Protein AF-A0A0R2B2Y8-F1 (afdb_monomer)

Nearest PDB structures (foldseek):
  3f42-assembly1_A-2  TM=2.983E-01  e=4.767E-01  Helicobacter pylori
  9c3c-assembly1_n  TM=2.943E-01  e=6.110E-01  Oryctolagus cuniculus
  1pug-assembly2_C  TM=2.460E-01  e=6.918E-01  Escherichia coli
  7pub-assembly1_DK  TM=2.897E-01  e=3.266E+00  Trypanosoma brucei brucei

Foldseek 3Di:
DPPPLPDQDLAPVVLVVNQVVVVVVVDDDDSLVSQQVSLQVLLQVLLVVQQVDFDWHWDDDQQKTWIAGPPRHTDDMDGHPPRHSSVVRHVPSPVSSVVSNVVSNVVSVD

pLDDT: mean 90.53, std 12.99, range [31.88, 98.38]

Structure (mmCIF, N/CA/C/O backbone):
data_AF-A0A0R2B2Y8-F1
#
_entry.id   AF-A0A0R2B2Y8-F1
#
loop_
_atom_site.group_PDB
_atom_site.id
_atom_site.type_symbol
_atom_site.label_atom_id
_atom_site.label_alt_id
_atom_site.label_comp_id
_atom_site.label_asym_id
_atom_site.label_entity_id
_atom_site.label_seq_id
_atom_site.pdbx_PDB_ins_code
_atom_site.Cartn_x
_atom_site.Cartn_y
_atom_site.Cartn_z
_atom_site.occupancy
_atom_site.B_iso_or_equiv
_atom_site.auth_seq_id
_atom_site.auth_comp_id
_atom_site.auth_asym_id
_atom_site.auth_atom_id
_atom_site.pdbx_PDB_model_num
ATOM 1 N N . MET A 1 1 ? -0.909 25.868 5.074 1.00 31.88 1 MET A N 1
ATOM 2 C CA . MET A 1 1 ? -1.703 25.262 6.161 1.00 31.88 1 MET A CA 1
ATOM 3 C C . MET A 1 1 ? -2.065 23.874 5.677 1.00 31.88 1 MET A C 1
ATOM 5 O O . MET A 1 1 ? -2.978 23.769 4.875 1.00 31.88 1 MET A O 1
ATOM 9 N N . ILE A 1 2 ? -1.282 22.857 6.035 1.00 36.22 2 ILE A N 1
ATOM 10 C CA . ILE A 1 2 ? -1.629 21.472 5.694 1.00 36.22 2 ILE A CA 1
ATOM 11 C C . ILE A 1 2 ? -2.737 21.091 6.673 1.00 36.22 2 ILE A C 1
ATOM 13 O O . ILE A 1 2 ? -2.548 21.215 7.887 1.00 36.22 2 ILE A O 1
ATOM 17 N N . LEU A 1 3 ? -3.929 20.782 6.163 1.00 39.91 3 LEU A N 1
ATOM 18 C CA . LEU A 1 3 ? -5.017 20.340 7.022 1.00 39.91 3 LEU A CA 1
ATOM 19 C C . LEU A 1 3 ? -4.588 19.024 7.678 1.00 39.91 3 LEU A C 1
ATOM 21 O O . LEU A 1 3 ? -4.152 18.097 7.006 1.00 39.91 3 LEU A O 1
ATOM 25 N N . MET A 1 4 ? -4.823 18.894 8.982 1.00 41.94 4 MET A N 1
ATOM 26 C CA . MET A 1 4 ? -4.670 17.636 9.729 1.00 41.94 4 MET A CA 1
ATOM 27 C C . MET A 1 4 ? -5.572 16.488 9.199 1.00 41.94 4 MET A C 1
ATOM 29 O O . MET A 1 4 ? -5.578 15.406 9.773 1.00 41.94 4 MET A O 1
ATOM 33 N N . SER A 1 5 ? -6.340 16.710 8.120 1.00 46.59 5 SER A N 1
ATOM 34 C CA . SER A 1 5 ? -7.179 15.729 7.418 1.00 46.59 5 SER A CA 1
ATOM 35 C C . SER A 1 5 ? -6.466 14.956 6.297 1.00 46.59 5 SER A C 1
ATOM 37 O O . SER A 1 5 ? -7.071 14.043 5.742 1.00 46.59 5 SER A O 1
ATOM 39 N N . GLU A 1 6 ? -5.226 15.308 5.937 1.00 65.12 6 GLU A N 1
ATOM 40 C CA . GLU A 1 6 ? -4.459 14.657 4.853 1.00 65.12 6 GLU A CA 1
ATOM 41 C C . GLU A 1 6 ? -3.453 13.602 5.337 1.00 65.12 6 GLU A C 1
ATOM 43 O O . GLU A 1 6 ? -2.702 13.060 4.534 1.00 65.12 6 GLU A O 1
ATOM 48 N N . LEU A 1 7 ? -3.432 13.269 6.631 1.00 79.50 7 LEU A N 1
ATOM 49 C CA . LEU A 1 7 ? -2.538 12.224 7.130 1.00 79.50 7 LEU A CA 1
ATOM 50 C C . LEU A 1 7 ? -2.957 10.867 6.535 1.00 79.50 7 LEU A C 1
ATOM 52 O O . LEU A 1 7 ? -4.131 10.464 6.618 1.00 79.50 7 LEU A O 1
ATOM 56 N N . ILE A 1 8 ? -2.010 10.207 5.871 1.00 92.62 8 ILE A N 1
ATOM 57 C CA . ILE A 1 8 ? -2.164 8.859 5.329 1.00 92.62 8 ILE A CA 1
ATOM 58 C C . ILE A 1 8 ? -1.771 7.894 6.454 1.00 92.62 8 ILE A C 1
ATOM 60 O O . ILE A 1 8 ? -0.622 7.935 6.872 1.00 92.62 8 ILE A O 1
ATOM 64 N N . PRO A 1 9 ? -2.704 7.086 6.989 1.00 96.94 9 PRO A N 1
ATOM 65 C CA . PRO A 1 9 ? -2.414 6.185 8.098 1.00 96.94 9 PRO A CA 1
ATOM 66 C C . PRO A 1 9 ? -1.267 5.207 7.818 1.00 96.94 9 PRO A C 1
ATOM 68 O O . PRO A 1 9 ? -1.329 4.438 6.862 1.00 96.94 9 PRO A O 1
ATOM 71 N N . GLU A 1 10 ? -0.284 5.163 8.713 1.00 96.56 10 GLU A N 1
ATOM 72 C CA . GLU A 1 10 ? 0.876 4.258 8.641 1.00 96.56 10 GLU A CA 1
ATOM 73 C C . GLU A 1 10 ? 0.750 3.045 9.584 1.00 96.56 10 GLU A C 1
ATOM 75 O O . GLU A 1 10 ? 1.525 2.085 9.530 1.00 96.56 10 GLU A O 1
ATOM 80 N N . ASN A 1 11 ? -0.238 3.067 10.480 1.00 97.75 11 ASN A N 1
ATOM 81 C CA . ASN A 1 11 ? -0.496 2.019 11.466 1.00 97.75 11 ASN A CA 1
ATOM 82 C C . ASN A 1 11 ? -1.977 1.972 11.887 1.00 97.75 11 ASN A C 1
ATOM 84 O O . ASN A 1 11 ? -2.783 2.834 11.533 1.00 97.75 11 ASN A O 1
ATOM 88 N N . MET A 1 12 ? -2.345 0.948 12.663 1.00 97.44 12 MET A N 1
ATOM 89 C CA . MET A 1 12 ? -3.731 0.748 13.102 1.00 97.44 12 MET A CA 1
ATOM 90 C C . MET A 1 12 ? -4.243 1.820 14.073 1.00 97.44 12 MET A C 1
ATOM 92 O O . MET A 1 12 ? -5.445 2.082 14.082 1.00 97.44 12 MET A O 1
ATOM 96 N N . ASP A 1 13 ? -3.382 2.463 14.867 1.00 97.00 13 ASP A N 1
ATOM 97 C CA . ASP A 1 13 ? -3.805 3.552 15.757 1.00 97.00 13 ASP A CA 1
ATOM 98 C C . ASP A 1 13 ? -4.274 4.769 14.946 1.00 97.00 13 ASP A C 1
ATOM 100 O O . ASP A 1 13 ? -5.335 5.339 15.217 1.00 97.00 13 ASP A O 1
ATOM 104 N N . GLU A 1 14 ? -3.551 5.108 13.880 1.00 96.50 14 GLU A N 1
ATOM 105 C CA . GLU A 1 14 ? -3.920 6.174 12.944 1.00 96.50 14 GLU A CA 1
ATOM 106 C C . GLU A 1 14 ? -5.145 5.821 12.097 1.00 96.50 14 GLU A C 1
ATOM 108 O O . GLU A 1 14 ? -6.004 6.678 11.867 1.00 96.50 14 GLU A O 1
ATOM 113 N N . VAL A 1 15 ? -5.282 4.556 11.681 1.00 96.81 15 VAL A N 1
ATOM 114 C CA . VAL A 1 15 ? -6.498 4.065 11.010 1.00 96.81 15 VAL A CA 1
ATOM 115 C C . VAL A 1 15 ? -7.709 4.239 11.922 1.00 96.81 15 VAL A C 1
ATOM 117 O O . VAL A 1 15 ? -8.724 4.782 11.490 1.00 96.81 15 VAL A O 1
ATOM 120 N N . ASN A 1 16 ? -7.603 3.840 13.191 1.00 95.56 16 ASN A N 1
ATOM 121 C CA . ASN A 1 16 ? -8.685 3.981 14.165 1.00 95.56 16 ASN A CA 1
ATOM 122 C C . ASN A 1 16 ? -9.022 5.452 14.433 1.00 95.56 16 ASN A C 1
ATOM 124 O O . ASN A 1 16 ? -10.197 5.816 14.523 1.00 95.56 16 ASN A O 1
ATOM 128 N N . TYR A 1 17 ? -8.009 6.316 14.524 1.00 94.06 17 TYR A N 1
ATOM 129 C CA . TYR A 1 17 ? -8.216 7.756 14.634 1.00 94.06 17 TYR A CA 1
ATOM 130 C C . TYR A 1 17 ? -8.996 8.300 13.427 1.00 94.06 17 TYR A C 1
ATOM 132 O O . TYR A 1 17 ? -10.033 8.945 13.597 1.00 94.06 17 TYR A O 1
ATOM 140 N N . LYS A 1 18 ? -8.560 7.973 12.204 1.00 93.12 18 LYS A N 1
ATOM 141 C CA . LYS A 1 18 ? -9.213 8.407 10.960 1.00 93.12 18 LYS A CA 1
ATOM 142 C C . LYS A 1 18 ? -10.631 7.853 10.827 1.00 93.12 18 LYS A C 1
ATOM 144 O O . LYS A 1 18 ? -11.538 8.590 10.447 1.00 93.12 18 LYS A O 1
ATOM 149 N N . PHE A 1 19 ? -10.849 6.593 11.198 1.00 94.25 19 PHE A N 1
ATOM 150 C CA . PHE A 1 19 ? -12.171 5.971 11.246 1.00 94.25 19 PHE A CA 1
ATOM 151 C C . PHE A 1 19 ? -13.124 6.732 12.175 1.00 94.25 19 PHE A C 1
ATOM 153 O O . PHE A 1 19 ? -14.253 7.040 11.786 1.00 94.25 19 PHE A O 1
ATOM 160 N N . ASN A 1 20 ? -12.666 7.092 13.377 1.00 92.88 20 ASN A N 1
ATOM 161 C CA . ASN A 1 20 ? -13.463 7.853 14.339 1.00 92.88 20 ASN A CA 1
ATOM 162 C C . ASN A 1 20 ? -13.804 9.257 13.824 1.00 92.88 20 ASN A C 1
ATOM 164 O O . ASN A 1 20 ? -14.937 9.710 13.995 1.00 92.88 20 ASN A O 1
ATOM 168 N N . GLU A 1 21 ? -12.859 9.937 13.170 1.00 91.62 21 GLU A N 1
ATOM 169 C CA . GLU A 1 21 ? -13.110 11.240 12.545 1.00 91.62 21 GLU A CA 1
ATOM 170 C C . GLU A 1 21 ? -14.144 11.138 11.416 1.00 91.62 21 GLU A C 1
ATOM 172 O O . GLU A 1 21 ? -15.119 11.892 11.398 1.00 91.62 21 GLU A O 1
ATOM 177 N N . LEU A 1 22 ? -13.990 10.170 10.508 1.00 90.94 22 LEU A N 1
ATOM 178 C CA . LEU A 1 22 ? -14.907 9.972 9.381 1.00 90.94 22 LEU A CA 1
ATOM 179 C C . LEU A 1 22 ? -16.308 9.549 9.839 1.00 90.94 22 LEU A C 1
ATOM 181 O O . LEU A 1 22 ? -17.305 10.004 9.271 1.00 90.94 22 LEU A O 1
ATOM 185 N N . SER A 1 23 ? -16.405 8.752 10.904 1.00 89.94 23 SER A N 1
ATOM 186 C CA . SER A 1 23 ? -17.682 8.285 11.461 1.00 89.94 23 SER A CA 1
ATOM 187 C C . SER A 1 23 ? -18.559 9.428 11.989 1.00 89.94 23 SER A C 1
ATOM 189 O O . SER A 1 23 ? -19.786 9.324 11.985 1.00 89.94 23 SER A O 1
ATOM 191 N N . LYS A 1 24 ? -17.967 10.571 12.367 1.00 91.25 24 LYS A N 1
ATOM 192 C CA . LYS A 1 24 ? -18.718 11.775 12.777 1.00 91.25 24 LYS A CA 1
ATOM 193 C C . LYS A 1 24 ? -19.518 12.403 11.633 1.00 91.25 24 LYS A C 1
ATOM 195 O O . LYS A 1 24 ? -20.443 13.168 11.891 1.00 91.25 24 LYS A O 1
ATOM 200 N N . SER A 1 25 ? -19.184 12.089 10.379 1.00 85.88 25 SER A N 1
ATOM 201 C CA . SER A 1 25 ? -19.871 12.627 9.196 1.00 85.88 25 SER A CA 1
ATOM 202 C C . SER A 1 25 ? -21.259 12.019 8.948 1.00 85.88 25 SER A C 1
ATOM 204 O O . SER A 1 25 ? -21.990 12.508 8.087 1.00 85.88 25 SER A O 1
ATOM 206 N N . GLY A 1 26 ? -21.630 10.955 9.676 1.00 84.44 26 GLY A N 1
ATOM 207 C CA . GLY A 1 26 ? -22.911 10.256 9.518 1.00 84.44 26 GLY A CA 1
ATOM 208 C C . GLY A 1 26 ? -23.002 9.360 8.276 1.00 84.44 26 GLY A C 1
ATOM 209 O O . GLY A 1 26 ? -24.066 8.803 8.008 1.00 84.44 26 GLY A O 1
ATOM 210 N N . LYS A 1 27 ? -21.911 9.211 7.516 1.00 87.06 27 LYS A N 1
ATOM 211 C CA . LYS A 1 27 ? -21.800 8.250 6.410 1.00 87.06 27 LYS A CA 1
ATOM 212 C C . LYS A 1 27 ? -21.272 6.905 6.922 1.00 87.06 27 LYS A C 1
ATOM 214 O O . LYS A 1 27 ? -20.495 6.905 7.875 1.00 87.06 27 LYS A O 1
ATOM 219 N N . PRO A 1 28 ? -21.657 5.773 6.306 1.00 88.75 28 PRO A N 1
ATOM 220 C CA . PRO A 1 28 ? -21.002 4.500 6.576 1.00 88.75 28 PRO A CA 1
ATOM 221 C C . PRO A 1 28 ? -19.526 4.589 6.172 1.00 88.75 28 PRO A C 1
ATOM 223 O O . PRO A 1 28 ? -19.199 5.139 5.120 1.00 88.75 28 PRO A O 1
ATOM 226 N N . VAL A 1 29 ? -18.656 4.069 7.032 1.00 92.62 29 VAL A N 1
ATOM 227 C CA . VAL A 1 29 ? -17.204 4.031 6.846 1.00 92.62 29 VAL A CA 1
ATOM 228 C C . VAL A 1 29 ? -16.758 2.599 7.106 1.00 92.62 29 VAL A C 1
ATOM 230 O O . VAL A 1 29 ? -17.174 2.015 8.106 1.00 92.62 29 VAL A O 1
ATOM 233 N N . ASP A 1 30 ? -15.925 2.051 6.227 1.00 95.44 30 ASP A N 1
ATOM 234 C CA . ASP A 1 30 ? -15.269 0.761 6.427 1.00 95.44 30 ASP A CA 1
ATOM 235 C C . ASP A 1 30 ? -13.789 0.982 6.773 1.00 95.44 30 ASP A C 1
ATOM 237 O O . ASP A 1 30 ? -13.107 1.814 6.169 1.00 95.44 30 ASP A O 1
ATOM 241 N N . ILE A 1 31 ? -13.292 0.248 7.768 1.00 95.81 31 ILE A N 1
ATOM 242 C CA . ILE A 1 31 ? -11.876 0.253 8.145 1.00 95.81 31 ILE A CA 1
ATOM 243 C C . ILE A 1 31 ? -11.024 -0.307 7.004 1.00 95.81 31 ILE A C 1
ATOM 245 O O . ILE A 1 31 ? -9.928 0.199 6.761 1.00 95.81 31 ILE A O 1
ATOM 249 N N . ASP A 1 32 ? -11.523 -1.305 6.280 1.00 96.75 32 ASP A N 1
ATOM 250 C CA . ASP A 1 32 ? -10.754 -1.972 5.230 1.00 96.75 32 ASP A CA 1
ATOM 251 C C . ASP A 1 32 ? -10.600 -1.065 4.003 1.00 96.75 32 ASP A C 1
ATOM 253 O O . ASP A 1 32 ? -9.536 -1.055 3.380 1.00 96.75 32 ASP A O 1
ATOM 257 N N . ASP A 1 33 ? -11.590 -0.208 3.734 1.00 95.62 33 ASP A N 1
ATOM 258 C CA . ASP A 1 33 ? -11.495 0.855 2.729 1.00 95.62 33 ASP A CA 1
ATOM 259 C C . ASP A 1 33 ? -10.460 1.916 3.127 1.00 95.62 33 ASP A C 1
ATOM 261 O O . ASP A 1 33 ? -9.663 2.355 2.292 1.00 95.62 33 ASP A O 1
ATOM 265 N N . ILE A 1 34 ? -10.424 2.313 4.408 1.00 96.00 34 ILE A N 1
ATOM 266 C CA . ILE A 1 34 ? -9.407 3.249 4.915 1.00 96.00 34 ILE A CA 1
ATOM 267 C C . ILE A 1 34 ? -8.015 2.648 4.734 1.00 96.00 34 ILE A C 1
ATOM 269 O O . ILE A 1 34 ? -7.125 3.329 4.226 1.00 96.00 34 ILE A O 1
ATOM 273 N N . ILE A 1 35 ? -7.818 1.388 5.125 1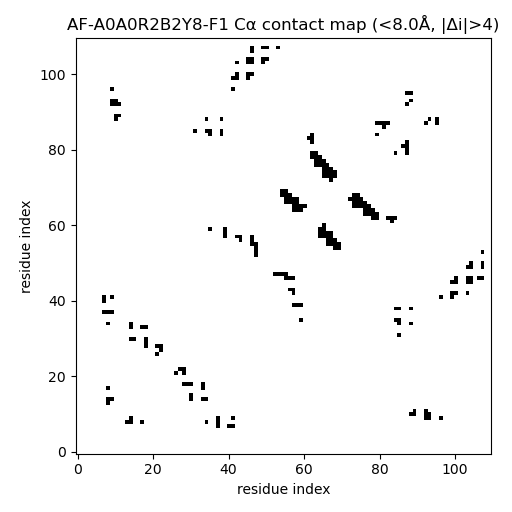.00 97.56 35 ILE A N 1
ATOM 274 C CA . ILE A 1 35 ? -6.527 0.706 5.001 1.00 97.56 35 ILE A CA 1
ATOM 275 C C . ILE A 1 35 ? -6.133 0.574 3.530 1.00 97.56 35 ILE A C 1
ATOM 277 O O . ILE A 1 35 ? -5.020 0.945 3.174 1.00 97.56 35 ILE A O 1
ATOM 281 N N . SER A 1 36 ? -7.039 0.116 2.664 1.00 97.06 36 SER A N 1
ATOM 282 C CA . SER A 1 36 ? -6.770 -0.048 1.228 1.00 97.06 36 SER A CA 1
ATOM 283 C C . SER A 1 36 ? -6.347 1.270 0.583 1.00 97.06 36 SER A C 1
ATOM 285 O O . SER A 1 36 ? -5.352 1.321 -0.143 1.00 97.06 36 SER A O 1
ATOM 287 N N . LYS A 1 37 ? -7.046 2.365 0.909 1.00 95.56 37 LYS A N 1
ATOM 288 C CA . LYS A 1 37 ? -6.671 3.704 0.449 1.00 95.56 37 LYS A CA 1
ATOM 289 C C . LYS A 1 37 ? -5.314 4.131 1.001 1.00 95.56 37 LYS A C 1
ATOM 291 O O . LYS A 1 37 ? -4.516 4.683 0.255 1.00 95.56 37 LYS A O 1
ATOM 296 N N . SER A 1 38 ? -5.040 3.838 2.271 1.00 96.31 38 SER A N 1
ATOM 297 C CA . SER A 1 38 ? -3.763 4.175 2.911 1.00 96.31 38 SER A CA 1
ATOM 298 C C . SER A 1 38 ? -2.597 3.445 2.251 1.00 96.31 38 SER A C 1
ATOM 300 O O . SER A 1 38 ? -1.600 4.072 1.927 1.00 96.31 38 SER A O 1
ATOM 302 N N . VAL A 1 39 ? -2.743 2.149 1.962 1.00 97.69 39 VAL A N 1
ATOM 303 C CA . VAL A 1 39 ? -1.735 1.364 1.234 1.00 97.69 39 VAL A CA 1
ATOM 304 C C . VAL A 1 39 ? -1.473 1.946 -0.155 1.00 97.69 39 VAL A C 1
ATOM 306 O O . VAL A 1 39 ? -0.314 2.104 -0.533 1.00 97.69 39 VAL A O 1
ATOM 309 N N . SER A 1 40 ? -2.530 2.283 -0.902 1.00 96.31 40 SER A N 1
ATOM 310 C CA . SER A 1 40 ? -2.396 2.892 -2.231 1.00 96.31 40 SER A CA 1
ATOM 311 C C . SER A 1 40 ? -1.677 4.242 -2.166 1.00 96.31 40 SER A C 1
ATOM 313 O O . SER A 1 40 ? -0.784 4.496 -2.968 1.00 96.31 40 SER A O 1
ATOM 315 N N . ASP A 1 41 ? -2.042 5.086 -1.200 1.00 95.62 41 ASP A N 1
ATOM 316 C CA . ASP A 1 41 ? -1.487 6.433 -1.050 1.00 95.62 41 ASP A CA 1
ATOM 317 C C . ASP A 1 41 ? -0.031 6.414 -0.583 1.00 95.62 41 ASP A C 1
ATOM 319 O O . ASP A 1 41 ? 0.784 7.175 -1.096 1.00 95.62 41 ASP A O 1
ATOM 323 N N . LEU A 1 42 ? 0.314 5.527 0.357 1.00 96.25 42 LEU A N 1
ATOM 324 C CA . LEU A 1 42 ? 1.694 5.341 0.807 1.00 96.25 42 LEU A CA 1
ATOM 325 C C . LEU A 1 42 ? 2.572 4.826 -0.326 1.00 96.25 42 LEU A C 1
ATOM 327 O O . LEU A 1 42 ? 3.654 5.357 -0.547 1.00 96.25 42 LEU A O 1
ATOM 331 N N . PHE A 1 43 ? 2.106 3.820 -1.073 1.00 96.62 43 PHE A N 1
ATOM 332 C CA . PHE A 1 43 ? 2.877 3.309 -2.200 1.00 96.62 43 PHE A CA 1
ATOM 333 C C . PHE A 1 43 ? 3.097 4.383 -3.268 1.00 96.62 43 PHE A C 1
ATOM 335 O O . PHE A 1 43 ? 4.223 4.543 -3.728 1.00 96.62 43 PHE A O 1
ATOM 342 N N . GLN A 1 44 ? 2.059 5.151 -3.614 1.00 94.75 44 GLN A N 1
ATOM 343 C CA . GLN A 1 44 ? 2.191 6.261 -4.555 1.00 94.75 44 GLN A CA 1
ATOM 344 C C . GLN A 1 44 ? 3.172 7.324 -4.039 1.00 94.75 44 GLN A C 1
ATOM 346 O O . GLN A 1 44 ? 4.023 7.776 -4.796 1.00 94.75 44 GLN A O 1
ATOM 351 N N . MET A 1 45 ? 3.118 7.670 -2.748 1.00 93.25 45 MET A N 1
ATOM 352 C CA . MET A 1 45 ? 4.070 8.601 -2.136 1.00 93.25 45 MET A CA 1
ATOM 353 C C . MET A 1 45 ? 5.515 8.096 -2.232 1.00 93.25 45 MET A C 1
ATOM 355 O O . MET A 1 45 ? 6.411 8.872 -2.567 1.00 93.25 45 MET A O 1
ATOM 359 N N . TYR A 1 46 ? 5.761 6.813 -1.950 1.00 94.81 46 TYR A N 1
ATOM 360 C CA . TYR A 1 46 ? 7.098 6.233 -2.078 1.00 94.81 46 TYR A CA 1
ATOM 361 C C . TYR A 1 46 ? 7.569 6.202 -3.529 1.00 94.81 46 TYR A C 1
ATOM 363 O O . TYR A 1 46 ? 8.727 6.513 -3.790 1.00 94.81 46 TYR A O 1
ATOM 371 N N . LEU A 1 47 ? 6.678 5.870 -4.467 1.00 93.00 47 LEU A N 1
ATOM 372 C CA . LEU A 1 47 ? 6.976 5.859 -5.895 1.00 93.00 47 LEU A CA 1
ATOM 373 C C . LEU A 1 47 ? 7.388 7.254 -6.373 1.00 93.00 47 LEU A C 1
ATOM 375 O O . LEU A 1 47 ? 8.484 7.419 -6.894 1.00 93.00 47 LEU A O 1
ATOM 379 N N . GLU A 1 48 ? 6.581 8.273 -6.074 1.00 90.81 48 GLU A N 1
ATOM 380 C CA . GLU A 1 48 ? 6.876 9.674 -6.398 1.00 90.81 48 GLU A CA 1
ATOM 381 C C . GLU A 1 48 ? 8.182 10.161 -5.763 1.00 90.81 48 GLU A C 1
ATOM 383 O O . GLU A 1 48 ? 8.955 10.882 -6.397 1.00 90.81 48 GLU A O 1
ATOM 388 N N . SER A 1 49 ? 8.445 9.765 -4.514 1.00 90.19 49 SER A N 1
ATOM 389 C CA . SER A 1 49 ? 9.688 10.116 -3.828 1.00 90.19 49 SER A CA 1
ATOM 390 C C . SER A 1 49 ? 10.910 9.444 -4.454 1.00 90.19 49 SER A C 1
ATOM 392 O O . SER A 1 49 ? 11.984 10.045 -4.458 1.00 90.19 49 SER A O 1
ATOM 394 N N . ALA A 1 50 ? 10.775 8.209 -4.936 1.00 91.19 50 ALA A N 1
ATOM 395 C CA . ALA A 1 50 ? 11.867 7.454 -5.540 1.00 91.19 50 ALA A CA 1
ATOM 396 C C . ALA A 1 50 ? 12.159 7.905 -6.982 1.00 91.19 50 ALA A C 1
ATOM 398 O O . ALA A 1 50 ? 13.295 7.815 -7.440 1.00 91.19 50 ALA A O 1
ATOM 399 N N . GLU A 1 51 ? 11.146 8.399 -7.694 1.00 84.44 51 GLU A N 1
ATOM 400 C CA . GLU A 1 51 ? 11.183 8.572 -9.146 1.00 84.44 51 GLU A CA 1
ATOM 401 C C . GLU A 1 51 ? 11.789 9.884 -9.667 1.00 84.44 51 GLU A C 1
ATOM 403 O O . GLU A 1 51 ? 11.888 10.040 -10.881 1.00 84.44 51 GLU A O 1
ATOM 408 N N . GLU A 1 52 ? 12.201 10.829 -8.812 1.00 72.44 52 GLU A N 1
ATOM 409 C CA . GLU A 1 52 ? 12.829 12.124 -9.182 1.00 72.44 52 GLU A CA 1
ATOM 410 C C . GLU A 1 52 ? 12.213 12.844 -10.423 1.00 72.44 52 GLU A C 1
ATOM 412 O O . GLU A 1 52 ? 12.878 13.649 -11.080 1.00 72.44 52 GLU A O 1
ATO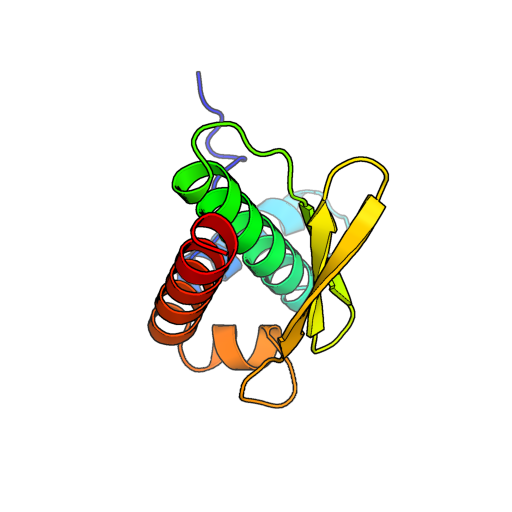M 417 N N . GLY A 1 53 ? 10.934 12.603 -10.757 1.00 65.31 53 GLY A N 1
ATOM 418 C CA . GLY A 1 53 ? 10.256 13.169 -11.934 1.00 65.31 53 GLY A CA 1
ATOM 419 C C . GLY A 1 53 ? 9.721 12.179 -12.981 1.00 65.31 53 GLY A C 1
ATOM 420 O O . GLY A 1 53 ? 9.276 12.636 -14.039 1.00 65.31 53 GLY A O 1
ATOM 421 N N . HIS A 1 54 ? 9.734 10.867 -12.725 1.00 68.81 54 HIS A N 1
ATOM 422 C CA . HIS A 1 54 ? 8.899 9.915 -13.469 1.00 68.81 54 HIS A CA 1
ATOM 423 C C . HIS A 1 54 ? 7.439 9.989 -12.962 1.00 68.81 54 HIS A C 1
ATOM 425 O O . HIS A 1 54 ? 7.178 10.439 -11.847 1.00 68.81 54 HIS A O 1
ATOM 431 N N . TYR A 1 55 ? 6.476 9.705 -13.847 1.00 76.94 55 TYR A N 1
ATOM 432 C CA . TYR A 1 55 ? 5.035 9.868 -13.591 1.00 76.94 55 TYR A CA 1
ATOM 433 C C . TYR A 1 55 ? 4.344 8.506 -13.535 1.00 76.94 55 TYR A C 1
ATOM 435 O O . TYR A 1 55 ? 3.308 8.315 -14.186 1.00 76.94 55 TYR A O 1
ATOM 443 N N . ASP A 1 56 ? 4.932 7.545 -12.828 1.00 90.56 56 ASP A N 1
ATOM 444 C CA . ASP A 1 56 ? 4.285 6.254 -12.686 1.00 90.56 56 ASP A CA 1
ATOM 445 C C . ASP A 1 56 ? 3.169 6.333 -11.632 1.00 90.56 56 ASP A C 1
ATOM 447 O O . ASP A 1 56 ? 3.166 7.142 -10.700 1.00 90.56 56 ASP A O 1
ATOM 451 N N . THR A 1 57 ? 2.134 5.525 -11.836 1.00 93.69 57 THR A N 1
ATOM 452 C CA . THR A 1 57 ? 0.950 5.461 -10.978 1.00 93.69 57 THR A CA 1
ATOM 453 C C . THR A 1 57 ? 0.766 4.042 -10.471 1.00 93.69 57 THR A C 1
ATOM 455 O O . THR A 1 57 ? 0.644 3.102 -11.262 1.00 93.69 57 THR A O 1
ATOM 458 N N . GLY A 1 58 ? 0.730 3.893 -9.149 1.00 94.12 58 GLY A N 1
ATOM 459 C CA . GLY A 1 58 ? 0.381 2.657 -8.467 1.00 94.12 58 GLY A CA 1
ATOM 460 C C . GLY A 1 58 ? -1.124 2.537 -8.241 1.00 94.12 58 GLY A C 1
ATOM 461 O O . GLY A 1 58 ? -1.737 3.403 -7.623 1.00 94.12 58 GLY A O 1
ATOM 462 N N . GLU A 1 59 ? -1.719 1.433 -8.684 1.00 94.81 59 GLU A N 1
ATOM 463 C CA . GLU A 1 59 ? -3.132 1.121 -8.463 1.00 94.81 59 GLU A CA 1
ATOM 464 C C . GLU A 1 59 ? -3.285 -0.227 -7.760 1.00 94.81 59 GLU A C 1
ATOM 466 O O . GLU A 1 59 ? -2.817 -1.259 -8.250 1.00 94.81 59 GLU A O 1
ATOM 471 N N . LEU A 1 60 ? -3.973 -0.225 -6.619 1.00 95.62 60 LEU A N 1
ATOM 472 C CA . LEU A 1 60 ? -4.331 -1.436 -5.889 1.00 95.62 60 LEU A CA 1
ATOM 473 C C . LEU A 1 60 ? -5.599 -2.075 -6.482 1.00 95.62 60 LEU A C 1
ATOM 475 O O . LEU A 1 60 ? -6.670 -1.474 -6.460 1.00 95.62 60 LEU A O 1
ATOM 479 N N . ASP A 1 61 ? -5.481 -3.316 -6.952 1.00 93.44 61 ASP A N 1
ATOM 480 C CA . ASP A 1 61 ? -6.575 -4.175 -7.415 1.00 93.44 61 ASP A CA 1
ATOM 481 C C . ASP A 1 61 ? -6.545 -5.509 -6.650 1.00 93.44 61 ASP A C 1
ATOM 483 O O . ASP A 1 61 ? -5.706 -6.386 -6.889 1.00 93.44 61 ASP A O 1
ATOM 487 N N . GLY A 1 62 ? -7.438 -5.643 -5.666 1.00 91.50 62 GLY A N 1
ATOM 488 C CA . GLY A 1 62 ? -7.512 -6.811 -4.790 1.00 91.50 62 GLY A CA 1
ATOM 489 C C . GLY A 1 62 ? -6.228 -7.038 -3.981 1.00 91.50 62 GLY A C 1
ATOM 490 O O . GLY A 1 62 ? -5.922 -6.295 -3.051 1.00 91.50 62 GLY A O 1
ATOM 491 N N . ASP A 1 63 ? -5.493 -8.100 -4.317 1.00 95.69 63 ASP A N 1
ATOM 492 C CA . ASP A 1 63 ? -4.233 -8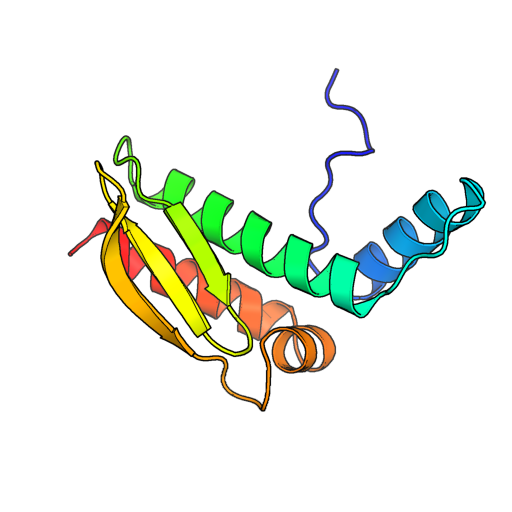.496 -3.669 1.00 95.69 63 ASP A CA 1
ATOM 493 C C . ASP A 1 63 ? -2.986 -7.983 -4.410 1.00 95.69 63 ASP A C 1
ATOM 495 O O . ASP A 1 63 ? -1.867 -8.360 -4.065 1.00 95.69 63 ASP A O 1
ATOM 499 N N . THR A 1 64 ? -3.162 -7.179 -5.462 1.00 97.75 64 THR A N 1
ATOM 500 C CA . THR A 1 64 ? -2.101 -6.814 -6.404 1.00 97.75 64 THR A CA 1
ATOM 501 C C . THR A 1 64 ? -2.021 -5.302 -6.577 1.00 97.75 64 THR A C 1
ATOM 503 O O . THR A 1 64 ? -3.020 -4.657 -6.866 1.00 97.75 64 THR A O 1
ATOM 506 N N . ILE A 1 65 ? -0.820 -4.735 -6.472 1.00 98.00 65 ILE A N 1
ATOM 507 C CA . ILE A 1 65 ? -0.538 -3.371 -6.925 1.00 98.00 65 ILE A CA 1
ATOM 508 C C . ILE A 1 65 ? 0.000 -3.451 -8.351 1.00 98.00 65 ILE A C 1
ATOM 510 O O . ILE A 1 65 ? 0.977 -4.156 -8.619 1.00 98.00 65 ILE A O 1
ATOM 514 N N . ASN A 1 66 ? -0.658 -2.754 -9.272 1.00 97.56 66 ASN A N 1
ATOM 515 C CA . ASN A 1 66 ? -0.238 -2.575 -10.655 1.00 97.56 66 ASN A CA 1
ATOM 516 C C . ASN A 1 66 ? 0.413 -1.205 -10.808 1.00 97.56 66 ASN A C 1
ATOM 518 O O . ASN A 1 66 ? -0.088 -0.229 -10.264 1.00 97.56 66 ASN A O 1
ATOM 522 N N . VAL A 1 67 ? 1.504 -1.135 -11.563 1.00 95.88 67 VAL A N 1
ATOM 523 C CA . VAL A 1 67 ? 2.217 0.119 -11.807 1.00 95.88 67 VAL A CA 1
ATOM 524 C C . VAL A 1 67 ? 2.122 0.457 -13.278 1.00 95.88 67 VAL A C 1
ATOM 526 O O . VAL A 1 67 ? 2.429 -0.378 -14.136 1.00 95.88 67 VAL A O 1
ATOM 529 N N . TYR A 1 68 ? 1.679 1.672 -13.562 1.00 94.44 68 TYR A N 1
ATOM 530 C CA . TYR A 1 68 ? 1.460 2.173 -14.908 1.00 94.44 68 TYR A CA 1
ATOM 531 C C . TYR A 1 68 ? 2.318 3.398 -15.147 1.00 94.44 68 TYR A C 1
ATOM 533 O O . TYR A 1 68 ? 2.252 4.344 -14.375 1.00 94.44 68 TYR A O 1
ATOM 541 N N . GLY A 1 69 ? 3.056 3.399 -16.250 1.00 90.50 69 GLY A N 1
ATOM 542 C CA . GLY A 1 69 ? 3.786 4.581 -16.689 1.00 90.50 69 GLY A CA 1
ATOM 543 C C . GLY A 1 69 ? 2.941 5.498 -17.566 1.00 90.50 69 GLY A C 1
ATOM 544 O O . GLY A 1 69 ? 1.722 5.332 -17.717 1.00 90.50 69 GLY A O 1
ATOM 545 N N . ILE A 1 70 ? 3.611 6.449 -18.219 1.00 86.00 70 ILE A N 1
ATOM 546 C CA . ILE A 1 70 ? 2.980 7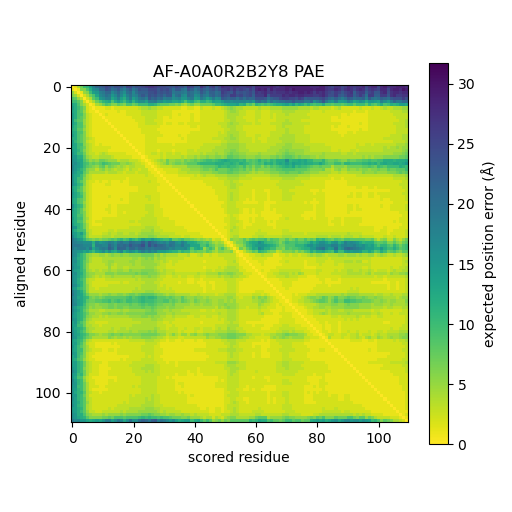.428 -19.116 1.00 86.00 70 ILE A CA 1
ATOM 547 C C . ILE A 1 70 ? 2.106 6.728 -20.170 1.00 86.00 70 ILE A C 1
ATOM 549 O O . ILE A 1 70 ? 2.525 5.790 -20.848 1.00 86.00 70 ILE A O 1
ATOM 553 N N . GLY A 1 71 ? 0.876 7.221 -20.331 1.00 87.00 71 GLY A N 1
ATOM 554 C CA . GLY A 1 71 ? -0.109 6.633 -21.244 1.00 87.00 71 GLY A CA 1
ATOM 555 C C . GLY A 1 71 ? -0.844 5.419 -20.671 1.00 87.00 71 GLY A C 1
ATOM 556 O O . GLY A 1 71 ? -1.496 4.710 -21.434 1.00 87.00 71 GLY A O 1
ATOM 557 N N . HIS A 1 72 ? -0.754 5.195 -19.354 1.00 89.38 72 HIS A N 1
ATOM 558 C CA . HIS A 1 72 ? -1.401 4.091 -18.639 1.00 89.38 72 HIS A CA 1
ATOM 559 C C . HIS A 1 72 ? -0.940 2.711 -19.145 1.00 89.38 72 HIS A C 1
ATOM 561 O O . HIS A 1 72 ? -1.694 1.739 -19.216 1.00 89.38 72 HIS A O 1
ATOM 567 N N . VAL A 1 73 ? 0.333 2.623 -19.535 1.00 90.69 73 VAL A N 1
ATOM 568 C CA . VAL A 1 73 ? 0.955 1.368 -19.958 1.00 90.69 73 VAL A CA 1
ATOM 569 C C . VAL A 1 73 ? 1.485 0.660 -18.721 1.00 90.69 73 VAL A C 1
ATOM 571 O O . VAL A 1 73 ? 2.380 1.178 -18.051 1.00 90.69 73 VAL A O 1
ATOM 574 N N . LYS A 1 74 ? 0.946 -0.529 -18.432 1.00 94.00 74 LYS A N 1
ATOM 575 C CA . LYS A 1 74 ? 1.385 -1.348 -17.298 1.00 94.00 74 LYS A CA 1
ATOM 576 C C . LYS A 1 74 ? 2.869 -1.700 -17.443 1.00 94.00 74 LYS A C 1
ATOM 578 O O . LYS A 1 74 ? 3.243 -2.371 -18.403 1.00 94.00 74 LYS A O 1
ATOM 583 N N . GLN A 1 75 ? 3.676 -1.278 -16.475 1.00 92.81 75 GLN A N 1
ATOM 584 C CA . GLN A 1 75 ? 5.109 -1.569 -16.388 1.00 92.81 75 GLN A CA 1
ATOM 585 C C . GLN A 1 75 ? 5.345 -2.858 -15.606 1.00 92.81 75 GLN A C 1
ATOM 587 O O . GLN A 1 75 ? 5.999 -3.787 -16.079 1.00 92.81 75 GLN A O 1
ATOM 592 N N . CYS A 1 76 ? 4.761 -2.948 -14.411 1.00 94.44 76 CYS A N 1
ATOM 593 C CA . CYS A 1 76 ? 4.934 -4.097 -13.536 1.00 94.44 76 CYS A CA 1
ATOM 594 C C . CYS A 1 76 ? 3.746 -4.275 -12.578 1.00 94.44 76 CYS A C 1
ATOM 596 O O . CYS A 1 76 ? 2.738 -3.566 -12.642 1.00 94.44 76 CYS A O 1
ATOM 598 N N . SER A 1 77 ? 3.834 -5.294 -11.726 1.00 96.88 77 SER A N 1
ATOM 599 C CA . SER A 1 77 ? 2.898 -5.509 -10.625 1.00 96.88 77 SER A CA 1
ATOM 600 C C . SER A 1 77 ? 3.520 -6.379 -9.543 1.00 96.88 77 SER A C 1
ATOM 602 O O . SER A 1 77 ? 4.321 -7.262 -9.855 1.00 96.88 77 SER A O 1
ATOM 604 N N . PHE A 1 78 ? 3.086 -6.202 -8.300 1.00 97.25 78 PHE A N 1
ATOM 605 C CA . PHE A 1 78 ? 3.479 -7.045 -7.173 1.00 97.25 78 PHE A CA 1
ATOM 606 C C . PHE A 1 78 ? 2.289 -7.328 -6.252 1.00 97.25 78 PHE A C 1
ATOM 608 O O . PHE A 1 78 ? 1.323 -6.571 -6.203 1.00 97.25 78 PHE A O 1
ATOM 615 N N . LYS A 1 79 ? 2.352 -8.456 -5.542 1.00 97.88 79 LYS A N 1
ATOM 616 C CA . LYS A 1 79 ? 1.263 -8.970 -4.702 1.00 97.88 79 LYS A CA 1
ATOM 617 C C . LYS A 1 79 ? 1.492 -8.718 -3.213 1.00 97.88 79 LYS A C 1
ATOM 619 O O . LYS A 1 79 ? 2.628 -8.504 -2.773 1.00 97.88 79 LYS A O 1
ATOM 624 N N . SER A 1 80 ? 0.416 -8.803 -2.437 1.00 97.12 80 SER A N 1
ATOM 625 C CA . SER A 1 80 ? 0.481 -8.978 -0.987 1.00 97.12 80 SER A CA 1
ATOM 626 C C . SER A 1 80 ? 1.229 -10.263 -0.619 1.00 97.12 80 SER A C 1
ATOM 628 O O . SER A 1 80 ? 1.412 -11.170 -1.433 1.00 97.12 80 SER A O 1
ATOM 630 N N . LYS A 1 81 ? 1.693 -10.330 0.628 1.00 95.12 81 LYS A N 1
ATOM 631 C CA . LYS A 1 81 ? 2.359 -11.507 1.191 1.00 95.12 81 LYS A CA 1
ATOM 632 C C . LYS A 1 81 ? 1.340 -12.469 1.805 1.00 95.12 81 LYS A C 1
ATOM 634 O O . LYS A 1 81 ? 1.479 -13.680 1.647 1.00 95.12 81 LYS A O 1
ATOM 639 N N . GLY A 1 82 ? 0.344 -11.930 2.507 1.00 91.44 82 GLY A N 1
ATOM 640 C CA . GLY A 1 82 ? -0.856 -12.621 2.972 1.00 91.44 82 GLY A CA 1
ATOM 641 C C . GLY A 1 82 ? -1.960 -12.638 1.913 1.00 91.44 82 GLY A C 1
ATOM 642 O O . GLY A 1 82 ? -1.684 -12.486 0.721 1.00 91.44 82 GLY A O 1
ATOM 643 N N . ALA A 1 83 ? -3.219 -12.808 2.334 1.00 92.75 83 ALA A N 1
ATOM 644 C CA . ALA A 1 83 ? -4.334 -12.888 1.386 1.00 92.75 83 ALA A CA 1
ATOM 645 C C . ALA A 1 83 ? -4.748 -11.519 0.819 1.00 92.75 83 ALA A C 1
ATOM 647 O O . ALA A 1 83 ? -5.433 -11.468 -0.200 1.00 92.75 83 ALA A O 1
ATOM 648 N N . SER A 1 84 ? -4.339 -10.416 1.455 1.00 97.56 84 SER A N 1
ATOM 649 C CA . SER A 1 84 ? -4.513 -9.056 0.938 1.00 97.56 84 SER A CA 1
ATOM 650 C C . SER A 1 84 ? -3.517 -8.080 1.564 1.00 97.56 84 SER A C 1
ATOM 652 O O . SER A 1 84 ? -2.944 -8.341 2.624 1.00 97.56 84 SER A O 1
ATOM 654 N N . PHE A 1 85 ? -3.362 -6.907 0.948 1.00 98.06 85 PHE A N 1
ATOM 655 C CA . PHE A 1 85 ? -2.604 -5.809 1.550 1.00 98.06 85 PHE A CA 1
ATOM 656 C C . PHE A 1 85 ? -3.243 -5.282 2.843 1.00 98.06 85 PHE A C 1
ATOM 658 O O . PHE A 1 85 ? -2.528 -4.824 3.730 1.00 98.06 85 PHE A O 1
ATOM 665 N N . VAL A 1 86 ? -4.569 -5.391 2.984 1.00 97.81 86 VAL A N 1
ATOM 666 C CA . VAL A 1 86 ? -5.274 -5.043 4.227 1.00 97.81 86 VAL A CA 1
ATOM 667 C C . VAL A 1 86 ? -4.843 -5.959 5.368 1.00 97.81 86 VAL A C 1
ATOM 669 O O . VAL A 1 86 ? -4.561 -5.488 6.468 1.00 97.81 86 VAL A O 1
ATOM 672 N N . GLU A 1 87 ? -4.763 -7.267 5.121 1.00 97.81 87 GLU A N 1
ATOM 673 C CA . GLU A 1 87 ? -4.272 -8.212 6.125 1.00 97.81 87 GLU A CA 1
ATOM 674 C C . GLU A 1 87 ? -2.796 -7.992 6.446 1.00 97.81 87 GLU A C 1
ATOM 676 O O . GLU A 1 87 ? -2.428 -8.001 7.619 1.00 97.81 87 GLU A O 1
ATOM 681 N N . ASP A 1 88 ? -1.959 -7.752 5.435 1.00 98.19 88 ASP A N 1
ATOM 682 C CA . ASP A 1 88 ? -0.545 -7.427 5.647 1.00 98.19 88 ASP A CA 1
ATOM 683 C C . ASP A 1 88 ? -0.396 -6.199 6.561 1.00 98.19 88 ASP A C 1
ATOM 685 O O . ASP A 1 88 ? 0.361 -6.238 7.533 1.00 98.19 88 ASP A O 1
ATOM 689 N N . PHE A 1 89 ? -1.183 -5.146 6.310 1.00 98.38 89 PHE A N 1
ATOM 690 C CA . PHE A 1 89 ? -1.183 -3.918 7.104 1.00 98.38 89 PHE A CA 1
ATOM 691 C C . PHE A 1 89 ? -1.628 -4.166 8.551 1.00 98.38 89 PHE A C 1
ATOM 693 O O . PHE A 1 89 ? -0.967 -3.724 9.490 1.00 98.38 89 PHE A O 1
ATOM 700 N N . LYS A 1 90 ? -2.734 -4.89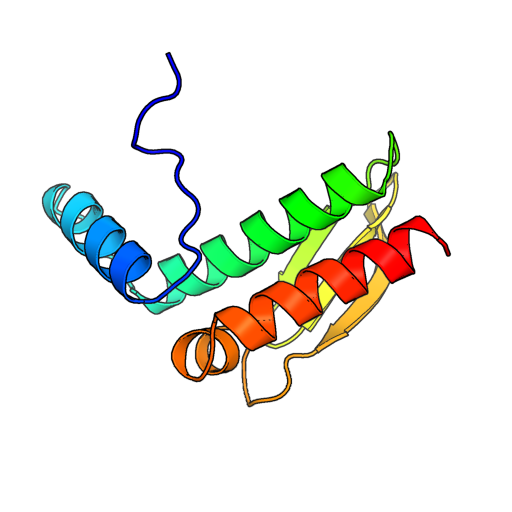8 8.747 1.00 97.69 90 LYS A N 1
ATOM 701 C CA . LYS A 1 90 ? -3.263 -5.231 10.082 1.00 97.69 90 LYS A CA 1
ATOM 702 C C . LYS A 1 90 ? -2.292 -6.087 10.894 1.00 97.69 90 LYS A C 1
ATOM 704 O O . LYS A 1 90 ? -2.210 -5.926 12.109 1.00 97.69 90 LYS A O 1
ATOM 709 N N . ASN A 1 91 ? -1.581 -7.001 10.235 1.00 97.88 91 ASN A N 1
ATOM 710 C CA . ASN A 1 91 ? -0.652 -7.916 10.889 1.00 97.88 91 ASN A CA 1
ATOM 711 C C . ASN A 1 91 ? 0.658 -7.226 11.281 1.00 97.88 91 ASN A C 1
ATOM 713 O O . ASN A 1 91 ? 1.155 -7.443 1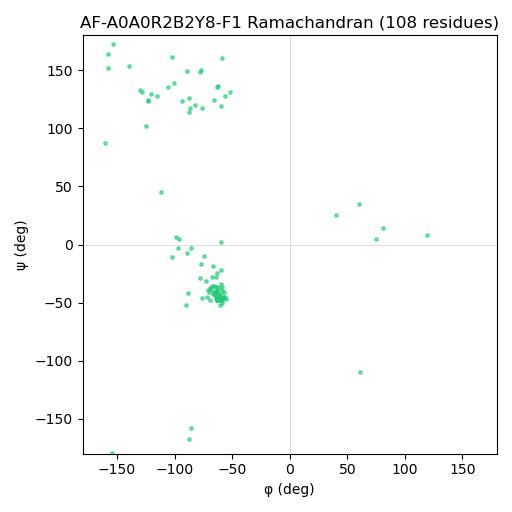2.387 1.00 97.88 91 ASN A O 1
ATOM 717 N N . ASN A 1 92 ? 1.241 -6.437 10.375 1.00 97.94 92 ASN A N 1
ATOM 718 C CA . ASN A 1 92 ? 2.482 -5.713 10.624 1.00 97.94 92 ASN A CA 1
ATOM 719 C C . ASN A 1 92 ? 2.645 -4.554 9.630 1.00 97.94 92 ASN A C 1
ATOM 721 O O . ASN A 1 92 ? 3.289 -4.704 8.589 1.00 97.94 92 ASN A O 1
ATOM 725 N N . SER A 1 93 ? 2.090 -3.389 9.967 1.00 97.44 93 SER A N 1
ATOM 726 C CA . SER A 1 93 ? 2.151 -2.224 9.082 1.00 97.44 93 SER A CA 1
ATOM 727 C C . SER A 1 93 ? 3.589 -1.780 8.797 1.00 97.44 93 SER A C 1
ATOM 729 O O . SER A 1 93 ? 3.900 -1.472 7.656 1.00 97.44 93 SER A O 1
ATOM 731 N N . ILE A 1 94 ? 4.500 -1.857 9.774 1.00 97.94 94 ILE A N 1
ATOM 732 C CA . ILE A 1 94 ? 5.914 -1.492 9.582 1.00 97.94 94 ILE A CA 1
ATOM 733 C C . ILE A 1 94 ? 6.575 -2.371 8.510 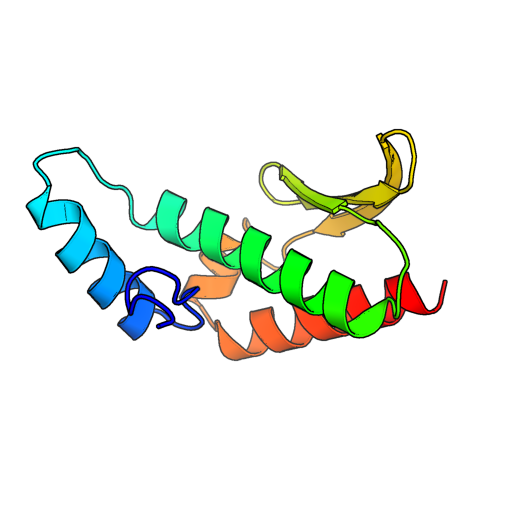1.00 97.94 94 ILE A C 1
ATOM 735 O O . ILE A 1 94 ? 7.254 -1.854 7.627 1.00 97.94 94 ILE A O 1
ATOM 739 N N . GLU A 1 95 ? 6.378 -3.694 8.561 1.00 98.25 95 GLU A N 1
ATOM 740 C CA . GLU A 1 95 ? 6.935 -4.599 7.541 1.00 98.25 95 GLU A CA 1
ATOM 741 C C . GLU A 1 95 ? 6.354 -4.322 6.155 1.00 98.25 95 GLU A C 1
ATOM 743 O O . GLU A 1 95 ? 7.097 -4.315 5.172 1.00 98.25 95 GLU A O 1
ATOM 748 N N . LEU A 1 96 ? 5.049 -4.048 6.080 1.00 98.38 96 LEU A N 1
ATOM 749 C CA . LEU A 1 96 ? 4.410 -3.691 4.823 1.00 98.38 96 LEU A CA 1
ATOM 750 C C . LEU A 1 96 ? 4.968 -2.377 4.266 1.00 98.38 96 LEU A C 1
ATOM 752 O O . LEU A 1 96 ? 5.316 -2.342 3.091 1.00 98.38 96 LEU A O 1
ATOM 756 N N . LEU A 1 97 ? 5.082 -1.326 5.081 1.00 98.19 97 LEU A N 1
ATOM 757 C CA . LEU A 1 97 ? 5.578 -0.016 4.651 1.00 98.19 97 LEU A CA 1
ATOM 758 C C . LEU A 1 97 ? 7.002 -0.111 4.094 1.00 98.19 97 LEU A C 1
ATOM 760 O O . LEU A 1 97 ? 7.239 0.338 2.977 1.00 98.19 97 LEU A O 1
ATOM 764 N N . LEU A 1 98 ? 7.906 -0.801 4.802 1.00 98.19 98 LEU A N 1
ATOM 765 C CA . LEU A 1 98 ? 9.266 -1.065 4.311 1.00 98.19 98 LEU A CA 1
ATOM 766 C C . LEU A 1 98 ? 9.249 -1.796 2.964 1.00 98.19 98 LEU A C 1
ATOM 768 O O . LEU A 1 98 ? 10.017 -1.475 2.062 1.00 98.19 98 LEU A O 1
ATOM 772 N N . ARG A 1 99 ? 8.351 -2.771 2.795 1.00 98.00 99 ARG A N 1
ATOM 773 C CA . ARG A 1 99 ? 8.223 -3.500 1.531 1.00 98.00 99 ARG A CA 1
ATOM 774 C C . ARG A 1 99 ? 7.674 -2.623 0.407 1.00 98.00 99 ARG A C 1
ATOM 776 O O . ARG A 1 99 ? 8.118 -2.791 -0.723 1.00 98.00 99 ARG A O 1
ATOM 783 N N . LEU A 1 100 ? 6.717 -1.737 0.680 1.00 98.00 100 LEU A N 1
ATOM 784 C CA . LEU A 1 100 ? 6.193 -0.796 -0.315 1.00 98.00 100 LEU A CA 1
ATOM 785 C C . LEU A 1 100 ? 7.291 0.162 -0.785 1.00 98.00 100 LEU A C 1
ATOM 787 O O . LEU A 1 100 ? 7.477 0.309 -1.991 1.00 98.00 100 LEU A O 1
ATOM 791 N N . GLU A 1 101 ? 8.052 0.729 0.153 1.00 97.06 101 GLU A N 1
ATOM 792 C CA . GLU A 1 101 ? 9.204 1.587 -0.134 1.00 97.06 101 GLU A CA 1
ATOM 793 C C . GLU A 1 101 ? 10.256 0.839 -0.965 1.00 97.06 101 GLU A C 1
ATOM 795 O O . GLU A 1 101 ? 10.655 1.306 -2.028 1.00 97.06 101 GLU A O 1
ATOM 800 N N . GLU A 1 102 ? 10.622 -0.388 -0.577 1.00 97.00 102 GLU A N 1
ATOM 801 C CA . GLU A 1 102 ? 11.547 -1.219 -1.356 1.00 97.00 102 GLU A CA 1
ATOM 802 C C . GLU A 1 102 ? 11.055 -1.531 -2.778 1.00 97.00 102 GLU A C 1
ATOM 804 O O . GLU A 1 102 ? 11.876 -1.729 -3.676 1.00 97.00 102 GLU A O 1
ATOM 809 N N . GLN A 1 103 ? 9.743 -1.692 -2.991 1.00 96.62 103 GLN A N 1
ATOM 810 C CA . GLN A 1 103 ? 9.199 -1.915 -4.335 1.00 96.62 103 GLN A CA 1
ATOM 811 C C . GLN A 1 103 ? 9.280 -0.641 -5.170 1.00 96.62 103 GLN A C 1
ATOM 813 O O . GLN A 1 103 ? 9.744 -0.716 -6.305 1.00 96.62 103 GLN A O 1
ATOM 818 N N . ALA A 1 104 ? 8.900 0.508 -4.606 1.00 95.12 104 ALA A N 1
ATOM 819 C CA . ALA A 1 104 ? 9.033 1.806 -5.263 1.00 95.12 104 ALA A CA 1
ATOM 820 C C . ALA A 1 104 ? 10.486 2.071 -5.693 1.00 95.12 104 ALA A C 1
ATOM 822 O O . ALA A 1 104 ? 10.749 2.353 -6.860 1.00 95.12 104 ALA A O 1
ATOM 823 N N . ASP A 1 105 ? 11.443 1.831 -4.796 1.00 94.44 105 ASP A N 1
ATOM 824 C CA . ASP A 1 105 ? 12.880 1.956 -5.058 1.00 94.44 105 ASP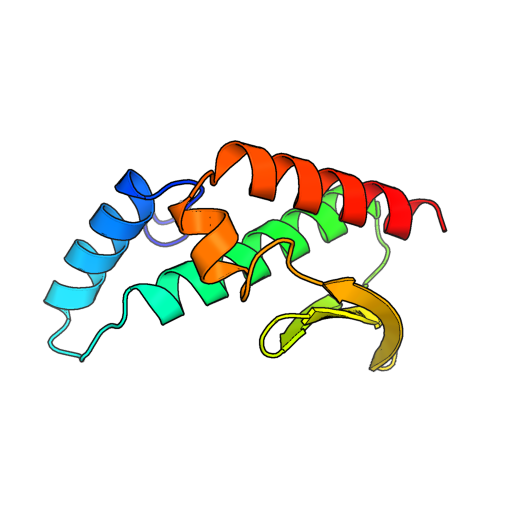 A CA 1
ATOM 825 C C . ASP A 1 105 ? 13.375 1.049 -6.198 1.00 94.44 105 ASP A C 1
ATOM 827 O O . ASP A 1 105 ? 14.282 1.406 -6.954 1.00 94.44 105 ASP A O 1
ATOM 831 N N . LYS A 1 106 ? 12.814 -0.162 -6.313 1.00 93.62 106 LYS A N 1
ATOM 832 C CA . LYS A 1 106 ? 13.150 -1.103 -7.395 1.00 93.62 106 LYS A CA 1
ATOM 833 C C . LYS A 1 106 ? 12.594 -0.634 -8.733 1.00 93.62 106 LYS A C 1
ATOM 835 O O . LYS A 1 106 ? 13.276 -0.804 -9.739 1.00 93.62 106 LYS A O 1
ATOM 840 N N . ILE A 1 107 ? 11.388 -0.074 -8.733 1.00 91.88 107 ILE A N 1
ATOM 841 C CA . ILE A 1 107 ? 10.714 0.424 -9.935 1.00 91.88 107 ILE A CA 1
ATOM 842 C C . ILE A 1 107 ? 11.426 1.667 -10.467 1.00 91.88 107 ILE A C 1
ATOM 844 O O . ILE A 1 107 ? 11.811 1.687 -11.631 1.00 91.88 107 ILE A O 1
ATOM 848 N N . ALA A 1 108 ? 11.729 2.638 -9.603 1.00 88.31 108 ALA A N 1
ATOM 849 C CA . ALA A 1 108 ? 12.423 3.866 -9.993 1.00 88.31 108 ALA A CA 1
ATOM 850 C C . ALA A 1 108 ? 13.823 3.624 -10.599 1.00 88.31 108 ALA A C 1
ATOM 852 O O . ALA A 1 108 ? 14.363 4.471 -11.307 1.00 88.31 108 ALA A O 1
ATOM 853 N N . ARG A 1 109 ? 14.438 2.467 -10.316 1.00 85.31 109 ARG A N 1
ATOM 854 C CA . ARG A 1 109 ? 15.756 2.064 -10.843 1.00 85.31 109 ARG A CA 1
ATOM 855 C C . ARG A 1 109 ? 15.685 1.146 -12.069 1.00 85.31 109 ARG A C 1
ATOM 857 O O . ARG A 1 109 ? 16.749 0.745 -12.552 1.00 85.31 109 ARG A O 1
ATOM 864 N N . SER A 1 110 ? 14.488 0.747 -12.502 1.00 76.88 110 SER A N 1
ATOM 865 C CA . SER A 1 110 ? 14.279 -0.182 -13.626 1.00 76.88 110 SER A CA 1
ATOM 866 C C . SER A 1 110 ? 14.274 0.516 -14.982 1.00 76.88 110 SER A C 1
ATOM 868 O O . SER A 1 110 ? 14.807 -0.107 -15.931 1.00 76.88 110 SER A O 1
#

Organism: NCBI:txid1423781

Sequence (110 aa):
MILMSELIPENMDEVNYKFNELSKSGKPVDIDDIISKSVSDLFQMYLESAEEGHYDTGELDGDTINVYGIGHVKQCSFKSKGASFVEDFKNNSIELLLRLEEQADKIARS

Radius of gyration: 14.46 Å; Cα contacts (8 Å, |Δi|>4): 133; chains: 1; bounding box: 39×38×37 Å

Solvent-accessible surface area (backbone atoms only — not comparable to full-atom values): 6255 Å² total; per-residue (Å²): 133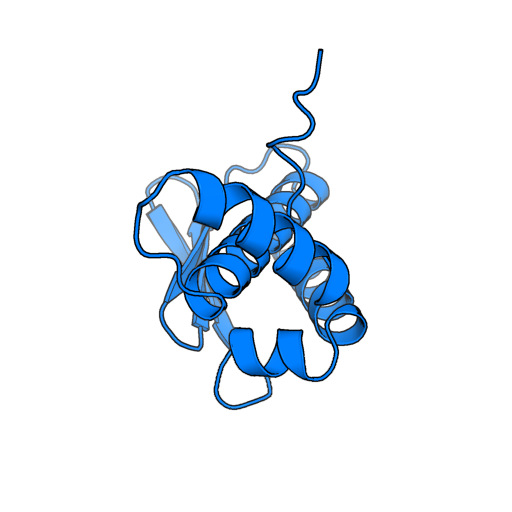,84,62,91,83,70,75,69,48,71,43,69,70,48,43,52,52,51,50,57,59,54,47,72,72,76,50,93,77,58,69,64,59,54,44,47,51,21,55,34,51,52,38,36,51,33,32,54,69,50,30,85,79,57,71,66,44,57,44,73,56,86,39,30,39,37,30,20,35,81,90,72,42,75,75,51,69,51,65,41,90,54,89,21,50,51,55,35,40,76,75,39,24,68,64,44,51,55,49,39,41,54,48,21,50,51,56,55,73,107

Secondary structure (DSSP, 8-state):
---TT-----SHHHHHHHHHHHHTTSS---HHHHHHHHHHHHHHHHHHHHSTT---EEEEETTEEEEEETTTEEEEEEE-SSS-HHHHHHHHHHHHHHHHHHHHHHHHT-

Mean predicted aligned error: 4.61 Å